Protein AF-A0A2J8G2I7-F1 (afdb_monomer_lite)

Foldseek 3Di:
DDDDDPPPPPDDPQDEAEFEDDAPVSVVVVVVCVVVVHHYDYDYNVVLPVDPVRDDLPDPDDDDQPPPPDAEEAEAEPLQQPDDPDDDDDDHDGDHPDPRSVSRVVSVVVVVVCVVVNRHHYDYHYDHFEDDPRCAPVGQCHPQPPVQVVVVHDGDGDDDPPPDDDYD

Sequence (168 aa):
MPRTADRSGRGMSTGLHVIFGTGAIGLATFDALRHRGQTIRLVKQQDVQASPMVPRPAVWHSRRRRKHGARLASMENVYMYGPRRTPANGNPRLQPHTKKGQLWARMSQELLAAHRAGRVQVAIGRVCDYFGPRGGTQSNLGDRVFPAALAGKPASVLGNPDQLHTYR

pLDDT: mean 70.52, std 18.23, range [29.41, 90.94]

Secondary structure (DSSP, 8-state):
--------------PPEEEE--SHHHHHHHHHHHHTT--EEEE-HHHHTT-TTS--TT---S----TT--EEEEEEEGGGG---SSPPPSSPPP---SHHHHHHHHHHHHHHHHHHTTS-EEEEEEESB--STT-GGGSTTHHHHHHHHHTTPPP--SS-TTS---B-

Radius of gyration: 20.49 Å; chains: 1; bounding box: 67×46×54 Å

Structure (mmCIF, N/CA/C/O backbone):
data_AF-A0A2J8G2I7-F1
#
_entry.id   AF-A0A2J8G2I7-F1
#
loop_
_atom_site.group_PDB
_atom_site.id
_atom_site.type_symbol
_atom_site.label_atom_id
_atom_site.label_alt_id
_atom_site.label_comp_id
_atom_site.label_asym_id
_atom_site.label_entity_id
_atom_site.label_seq_id
_atom_site.pdbx_PDB_ins_code
_atom_site.Cartn_x
_atom_site.Cartn_y
_atom_site.Cartn_z
_atom_site.occupancy
_atom_site.B_iso_or_equiv
_atom_site.auth_seq_id
_atom_site.auth_comp_id
_atom_site.auth_asym_id
_atom_site.auth_atom_id
_atom_site.pdbx_PDB_model_num
ATOM 1 N N . MET A 1 1 ? -49.011 -29.258 10.028 1.00 35.53 1 MET A N 1
ATOM 2 C CA . MET A 1 1 ? -47.554 -29.023 10.114 1.00 35.53 1 MET A CA 1
ATOM 3 C C . MET A 1 1 ? -46.944 -29.063 8.717 1.00 35.53 1 MET A C 1
ATOM 5 O O . MET A 1 1 ? -46.875 -30.145 8.148 1.00 35.53 1 MET A O 1
ATOM 9 N N . PRO A 1 2 ? -46.483 -27.924 8.180 1.00 36.69 2 PRO A N 1
ATOM 10 C CA . PRO A 1 2 ? -45.303 -27.913 7.322 1.00 36.69 2 PRO A CA 1
ATOM 11 C C . PRO A 1 2 ? -44.209 -27.000 7.906 1.00 36.69 2 PRO A C 1
ATOM 13 O O . PRO A 1 2 ? -44.484 -25.923 8.430 1.00 36.69 2 PRO A O 1
ATOM 16 N N . ARG A 1 3 ? -42.957 -27.469 7.837 1.00 32.59 3 ARG A N 1
ATOM 17 C CA . ARG A 1 3 ? -41.740 -26.765 8.273 1.00 32.59 3 ARG A CA 1
ATOM 18 C C . ARG A 1 3 ? -41.503 -25.519 7.411 1.00 32.59 3 ARG A C 1
ATOM 20 O O . ARG A 1 3 ? -41.325 -25.635 6.203 1.00 32.59 3 ARG A O 1
ATOM 27 N N . THR A 1 4 ? -41.423 -24.350 8.040 1.00 36.00 4 THR A N 1
ATOM 28 C CA . THR A 1 4 ? -40.904 -23.119 7.432 1.00 36.00 4 THR A CA 1
ATOM 29 C C . THR A 1 4 ? -39.382 -23.190 7.346 1.00 36.00 4 THR A C 1
ATOM 31 O O . THR A 1 4 ? -38.703 -23.338 8.362 1.00 36.00 4 THR A O 1
ATOM 34 N N . ALA A 1 5 ? -38.847 -23.087 6.131 1.00 34.50 5 ALA A N 1
ATOM 35 C CA . ALA A 1 5 ? -37.427 -22.879 5.898 1.00 34.50 5 ALA A CA 1
ATOM 36 C C . ALA A 1 5 ? -37.038 -21.464 6.355 1.00 34.50 5 ALA A C 1
ATOM 38 O O . ALA A 1 5 ? -37.500 -20.474 5.787 1.00 34.50 5 ALA A O 1
ATOM 39 N N . ASP A 1 6 ? -36.184 -21.383 7.374 1.00 29.41 6 ASP A N 1
ATOM 40 C CA . ASP A 1 6 ? -35.468 -20.168 7.752 1.00 29.41 6 ASP A CA 1
ATOM 41 C C . ASP A 1 6 ? -34.497 -19.792 6.621 1.00 29.41 6 ASP A C 1
ATOM 43 O O . ASP A 1 6 ? -33.390 -20.321 6.503 1.00 29.41 6 ASP A O 1
ATOM 47 N N . ARG A 1 7 ? -34.940 -18.891 5.739 1.00 33.28 7 ARG A N 1
ATOM 48 C CA . ARG A 1 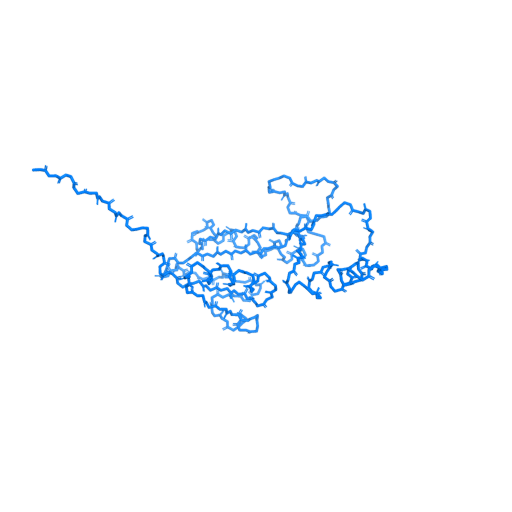7 ? -34.045 -18.113 4.880 1.00 33.28 7 ARG A CA 1
ATOM 49 C C . ARG A 1 7 ? -33.492 -16.961 5.712 1.00 33.28 7 ARG A C 1
ATOM 51 O O . ARG A 1 7 ? -33.930 -15.819 5.567 1.00 33.28 7 ARG A O 1
ATOM 58 N N . SER A 1 8 ? -32.500 -17.252 6.545 1.00 34.06 8 SER A N 1
ATOM 59 C CA . SER A 1 8 ? -31.685 -16.224 7.181 1.00 34.06 8 SER A CA 1
ATOM 60 C C . SER A 1 8 ? -30.849 -15.535 6.101 1.00 34.06 8 SER A C 1
ATOM 62 O O . SER A 1 8 ? -29.795 -15.995 5.658 1.00 34.06 8 SER A O 1
ATOM 64 N N . GLY A 1 9 ? -31.388 -14.418 5.611 1.00 29.92 9 GLY A N 1
ATOM 65 C CA . GLY A 1 9 ? -30.694 -13.502 4.725 1.00 29.92 9 GLY A CA 1
ATOM 66 C C . GLY A 1 9 ? -29.354 -13.124 5.341 1.00 29.92 9 GLY A C 1
ATOM 67 O O . GLY A 1 9 ? -29.286 -12.582 6.443 1.00 29.92 9 GLY A O 1
ATOM 68 N N . ARG A 1 10 ? -28.275 -13.426 4.617 1.00 36.19 10 ARG A N 1
ATOM 69 C CA . ARG A 1 10 ? -26.921 -12.955 4.900 1.00 36.19 10 ARG A CA 1
ATOM 70 C C . ARG A 1 10 ? -26.971 -11.426 4.983 1.00 36.19 10 ARG A C 1
ATOM 72 O O . ARG A 1 10 ? -26.992 -10.753 3.956 1.00 36.19 10 ARG A O 1
ATOM 79 N N . GLY A 1 11 ? -27.046 -10.896 6.204 1.00 31.38 11 GLY A N 1
ATOM 80 C CA . GLY A 1 11 ? -27.141 -9.466 6.468 1.00 31.38 11 GLY A CA 1
ATOM 81 C C . GLY A 1 11 ? -26.022 -8.721 5.751 1.00 31.38 11 GLY A C 1
ATOM 82 O O . GLY A 1 11 ? -24.840 -8.955 6.011 1.00 31.38 11 GLY A O 1
ATOM 83 N N . MET A 1 12 ? -26.389 -7.845 4.817 1.00 39.09 12 MET A N 1
ATOM 84 C CA . MET A 1 12 ? -25.444 -6.919 4.210 1.00 39.09 12 MET A CA 1
ATOM 85 C C . MET A 1 12 ? -24.905 -6.024 5.324 1.00 39.09 12 MET A C 1
ATOM 87 O O . MET A 1 12 ? -25.672 -5.298 5.954 1.00 39.09 12 MET A O 1
ATOM 91 N N . SER A 1 13 ? -23.601 -6.076 5.599 1.00 45.28 13 SER A N 1
ATOM 92 C CA . SER A 1 13 ? -22.992 -5.132 6.532 1.00 45.28 13 SER A CA 1
ATOM 93 C C . SER A 1 13 ? -23.114 -3.726 5.942 1.00 45.28 13 SER A C 1
ATOM 95 O O . SER A 1 13 ? -22.342 -3.352 5.063 1.00 45.28 13 SER A O 1
ATOM 97 N N . THR A 1 14 ? -24.071 -2.938 6.421 1.00 49.38 14 THR A N 1
ATOM 98 C CA . THR A 1 14 ? -24.313 -1.531 6.059 1.00 49.38 14 THR A CA 1
ATOM 99 C C . THR A 1 14 ? -23.276 -0.592 6.695 1.00 49.38 14 THR A C 1
ATOM 101 O O . THR A 1 14 ? -23.582 0.503 7.159 1.00 49.38 14 THR A O 1
ATOM 104 N N . GLY A 1 15 ? -22.018 -1.033 6.754 1.00 60.66 15 GLY A N 1
ATOM 105 C CA . GLY A 1 15 ? -20.900 -0.246 7.255 1.00 60.66 15 GLY A CA 1
ATOM 106 C C . GLY A 1 15 ? -20.308 0.617 6.147 1.00 60.66 15 GLY A C 1
ATOM 107 O O . GLY A 1 15 ? -19.987 0.115 5.074 1.00 60.66 15 GLY A O 1
ATOM 108 N N . LEU A 1 16 ? -20.129 1.913 6.409 1.00 66.75 16 LEU A N 1
ATOM 109 C CA . LEU A 1 16 ? -19.358 2.796 5.535 1.00 66.75 16 LEU A CA 1
ATOM 110 C C . LEU A 1 16 ? -17.879 2.382 5.555 1.00 66.75 16 LEU A C 1
ATOM 112 O O . LEU A 1 16 ? -17.232 2.430 6.605 1.00 66.75 16 LEU A O 1
ATOM 116 N N . HIS A 1 17 ? -17.328 2.041 4.392 1.00 71.38 17 HIS A N 1
ATOM 117 C CA . HIS A 1 17 ? -15.895 1.797 4.221 1.00 71.38 17 HIS A CA 1
ATOM 118 C C . HIS A 1 17 ? -15.200 3.103 3.849 1.00 71.38 17 HIS A C 1
ATOM 120 O O . HIS A 1 17 ? -15.622 3.790 2.922 1.00 71.38 17 HIS A O 1
ATOM 126 N N . VAL A 1 18 ? -14.128 3.461 4.552 1.00 72.50 18 VAL A N 1
ATOM 127 C CA . VAL A 1 18 ? -13.321 4.643 4.219 1.00 72.50 18 VAL A CA 1
ATOM 128 C C . VAL A 1 18 ? -11.952 4.176 3.756 1.00 72.50 18 VAL A C 1
ATOM 130 O O . VAL A 1 18 ? -11.240 3.514 4.509 1.00 72.50 18 VAL A O 1
ATOM 133 N N . ILE A 1 19 ? -11.591 4.523 2.525 1.00 74.88 19 ILE A N 1
ATOM 134 C CA . ILE A 1 19 ? -10.290 4.208 1.938 1.00 74.88 19 ILE A CA 1
ATOM 135 C C . ILE A 1 19 ? -9.469 5.489 1.889 1.00 74.88 19 ILE A C 1
ATOM 137 O O . ILE A 1 19 ? -9.873 6.485 1.288 1.00 74.88 19 ILE A O 1
ATOM 141 N N . PHE A 1 20 ? -8.297 5.441 2.507 1.00 73.31 20 PHE A N 1
ATOM 142 C CA . PHE A 1 20 ? -7.330 6.525 2.493 1.00 73.31 20 PHE A CA 1
ATOM 143 C C . PHE A 1 20 ? -6.302 6.265 1.389 1.00 73.31 20 PHE A C 1
ATOM 145 O O . PHE A 1 20 ? -5.514 5.328 1.479 1.00 73.31 20 PHE A O 1
ATOM 152 N N . GLY A 1 21 ? -6.319 7.097 0.348 1.00 69.38 21 GLY A N 1
ATOM 153 C CA . GLY A 1 21 ? -5.457 6.981 -0.826 1.00 69.38 21 GLY A CA 1
ATOM 154 C C . GLY A 1 21 ? -6.229 6.632 -2.100 1.00 69.38 21 GLY A C 1
ATOM 155 O O . GLY A 1 21 ? -7.047 5.719 -2.126 1.00 69.38 21 GLY A O 1
ATOM 156 N N . THR A 1 22 ? -5.935 7.353 -3.182 1.00 72.69 22 THR A N 1
ATOM 157 C CA . THR A 1 22 ? -6.532 7.152 -4.517 1.00 72.69 22 THR A CA 1
ATOM 158 C C . THR A 1 22 ? -5.509 6.643 -5.538 1.00 72.69 22 THR A C 1
ATOM 160 O O . THR A 1 22 ? -5.666 6.863 -6.734 1.00 72.69 22 THR A O 1
ATOM 163 N N . GLY A 1 23 ? -4.427 6.014 -5.070 1.00 72.12 23 GLY A N 1
ATOM 164 C CA . GLY A 1 23 ? -3.472 5.310 -5.931 1.00 72.12 23 GLY A CA 1
ATOM 165 C C . GLY A 1 23 ? -4.028 3.974 -6.437 1.00 72.12 23 GLY A C 1
ATOM 166 O O . GLY A 1 23 ? -5.148 3.595 -6.089 1.00 72.12 23 GLY A O 1
ATOM 167 N N . ALA A 1 24 ? -3.227 3.239 -7.216 1.00 77.44 24 ALA A N 1
ATOM 168 C CA . ALA A 1 24 ? -3.623 1.986 -7.872 1.00 77.44 24 ALA A CA 1
ATOM 169 C C . ALA A 1 24 ? -4.367 1.018 -6.938 1.00 77.44 24 ALA A C 1
ATOM 171 O O . ALA A 1 24 ? -5.470 0.573 -7.246 1.00 77.44 24 ALA A O 1
ATOM 172 N N . ILE A 1 25 ? -3.805 0.766 -5.752 1.00 77.88 25 ILE A N 1
ATOM 173 C CA . ILE A 1 25 ? -4.387 -0.168 -4.785 1.00 77.88 25 ILE A CA 1
ATOM 174 C C . ILE A 1 25 ? -5.665 0.389 -4.140 1.00 77.88 25 ILE A C 1
ATOM 176 O O . ILE A 1 25 ? -6.630 -0.348 -3.937 1.00 77.88 25 ILE A O 1
ATOM 180 N N . GLY A 1 26 ? -5.704 1.691 -3.843 1.00 79.12 26 GLY A N 1
ATOM 181 C CA . GLY A 1 26 ? -6.885 2.342 -3.269 1.00 79.12 26 GLY A CA 1
ATOM 182 C C . GLY A 1 26 ? -8.083 2.291 -4.218 1.00 79.12 26 GLY A C 1
ATOM 183 O O . GLY A 1 26 ? -9.188 1.947 -3.800 1.00 79.12 26 GLY A O 1
ATOM 184 N N . LEU A 1 27 ? -7.848 2.541 -5.509 1.00 81.88 27 LEU A N 1
ATOM 185 C CA . LEU A 1 27 ? -8.870 2.430 -6.551 1.00 81.88 27 LEU A CA 1
ATOM 186 C C . LEU A 1 27 ? -9.254 0.977 -6.844 1.00 81.88 27 LEU A C 1
ATOM 188 O O . LEU A 1 27 ? -10.438 0.691 -6.965 1.00 81.88 27 LEU A O 1
ATOM 192 N N . ALA A 1 28 ? -8.301 0.043 -6.873 1.00 82.12 28 ALA A N 1
ATOM 193 C CA . ALA A 1 28 ? -8.617 -1.380 -7.020 1.00 82.12 28 ALA A CA 1
ATOM 194 C C . ALA A 1 28 ? -9.479 -1.898 -5.852 1.00 82.12 28 ALA A C 1
ATOM 196 O O . ALA A 1 28 ? -10.432 -2.651 -6.052 1.00 82.12 28 ALA A O 1
ATOM 197 N N . THR A 1 29 ? -9.193 -1.444 -4.628 1.00 81.12 29 THR A N 1
ATOM 198 C CA . THR A 1 29 ? -9.996 -1.766 -3.439 1.00 81.12 29 THR A CA 1
ATOM 199 C C . THR A 1 29 ? -11.389 -1.141 -3.527 1.00 81.12 29 THR A C 1
ATOM 201 O O . THR A 1 29 ? -12.376 -1.793 -3.186 1.00 81.12 29 THR A O 1
ATOM 204 N N . PHE A 1 30 ? -11.489 0.101 -4.011 1.00 81.44 30 PHE A N 1
ATOM 205 C CA . PHE A 1 30 ? -12.768 0.761 -4.268 1.00 81.44 30 PHE A CA 1
ATOM 206 C C . PHE A 1 30 ? -13.612 -0.017 -5.282 1.00 81.44 30 PHE A C 1
ATOM 208 O O . PHE A 1 30 ? -14.758 -0.341 -4.975 1.00 81.44 30 PHE A O 1
ATOM 215 N N . ASP A 1 31 ? -13.039 -0.370 -6.436 1.00 83.69 31 ASP A N 1
ATOM 216 C CA . ASP A 1 31 ? -13.723 -1.125 -7.491 1.00 83.69 31 ASP A CA 1
ATOM 217 C C . ASP A 1 31 ? -14.235 -2.468 -6.937 1.00 83.69 31 ASP A C 1
ATOM 219 O O . ASP A 1 31 ? -15.418 -2.795 -7.067 1.00 83.69 31 ASP A O 1
ATOM 223 N N . ALA A 1 32 ? -13.386 -3.204 -6.212 1.00 83.81 32 ALA A N 1
ATOM 224 C CA . ALA A 1 32 ? -13.750 -4.488 -5.613 1.00 83.81 32 ALA A CA 1
ATOM 225 C C . ALA A 1 32 ? -14.878 -4.382 -4.569 1.00 83.81 32 ALA A C 1
ATOM 227 O O . ALA A 1 32 ? -15.757 -5.246 -4.513 1.00 83.81 32 ALA A O 1
ATOM 228 N N . LEU A 1 33 ? -14.873 -3.345 -3.723 1.00 81.75 33 LEU A N 1
ATOM 229 C CA . LEU A 1 33 ? -15.927 -3.136 -2.725 1.00 81.75 33 LEU A CA 1
ATOM 230 C C . LEU A 1 33 ? -17.230 -2.650 -3.365 1.00 81.75 33 LEU A C 1
ATOM 232 O O . LEU A 1 33 ? -18.308 -3.095 -2.965 1.00 81.75 33 LEU A O 1
ATOM 236 N N . ARG A 1 34 ? -17.142 -1.798 -4.391 1.00 83.06 34 ARG A N 1
ATOM 237 C CA . ARG A 1 34 ? -18.303 -1.326 -5.150 1.00 83.06 34 ARG A CA 1
ATOM 238 C C . ARG A 1 34 ? -19.002 -2.485 -5.860 1.00 83.06 34 ARG A C 1
ATOM 240 O O . ARG A 1 34 ? -20.223 -2.581 -5.784 1.00 83.06 34 ARG A O 1
ATOM 247 N N . HIS A 1 35 ? -18.250 -3.408 -6.465 1.00 84.25 35 HIS A N 1
ATOM 248 C CA . HIS A 1 35 ? -18.809 -4.627 -7.067 1.00 84.25 35 HIS A CA 1
ATOM 249 C C . HIS A 1 35 ? -19.567 -5.513 -6.067 1.00 84.25 35 HIS A C 1
ATOM 251 O O . HIS A 1 35 ? -20.440 -6.278 -6.463 1.00 84.25 35 HIS A O 1
ATOM 257 N N . ARG A 1 36 ? -19.277 -5.394 -4.766 1.00 84.62 36 ARG A N 1
ATOM 258 C CA . ARG A 1 36 ? -19.973 -6.106 -3.681 1.00 84.62 36 ARG A CA 1
ATOM 259 C C . ARG A 1 36 ? -21.138 -5.311 -3.076 1.00 84.62 36 ARG A C 1
ATOM 261 O O . ARG A 1 36 ? -21.617 -5.676 -2.003 1.00 84.62 36 ARG A O 1
ATOM 268 N N . GLY A 1 37 ? -21.553 -4.211 -3.709 1.00 82.25 37 GLY A N 1
ATOM 269 C CA . GLY A 1 37 ? -22.651 -3.358 -3.243 1.00 82.25 37 GLY A CA 1
ATOM 270 C C . GLY A 1 37 ? -22.359 -2.613 -1.937 1.00 82.25 37 GLY A C 1
ATOM 271 O O . GLY A 1 37 ? -23.289 -2.223 -1.237 1.00 82.25 37 GLY A O 1
ATOM 272 N N . GLN A 1 38 ? -21.086 -2.449 -1.565 1.00 80.94 38 GLN A N 1
ATOM 273 C CA . GLN A 1 38 ? -20.709 -1.739 -0.341 1.00 80.94 38 GLN A CA 1
ATOM 274 C C . GLN A 1 38 ? -20.712 -0.221 -0.563 1.00 80.94 38 GLN A C 1
ATOM 276 O O . GLN A 1 38 ? -20.414 0.257 -1.657 1.00 80.94 38 GLN A O 1
ATOM 281 N N . THR A 1 39 ? -20.981 0.549 0.493 1.00 75.88 39 THR A N 1
ATOM 282 C CA . THR A 1 39 ? -20.846 2.013 0.472 1.00 75.88 39 THR A CA 1
ATOM 283 C C . THR A 1 39 ? -19.418 2.400 0.839 1.00 75.88 39 THR A C 1
ATOM 285 O O . THR A 1 39 ? -18.946 2.071 1.931 1.00 75.88 39 THR A O 1
ATOM 288 N N . ILE A 1 40 ? -18.726 3.111 -0.057 1.00 76.50 40 ILE A N 1
ATOM 289 C CA . ILE A 1 40 ? -17.313 3.473 0.111 1.00 76.50 40 ILE A CA 1
ATOM 290 C C . ILE A 1 40 ? -17.106 4.979 -0.042 1.00 76.50 40 ILE A C 1
ATOM 292 O O . ILE A 1 40 ? -17.620 5.596 -0.973 1.00 76.50 40 ILE A O 1
ATOM 296 N N . ARG A 1 41 ? -16.282 5.557 0.834 1.00 76.50 41 ARG A N 1
ATOM 297 C CA . ARG A 1 41 ? -15.739 6.911 0.705 1.00 76.50 41 ARG A CA 1
ATOM 298 C C . ARG A 1 41 ? -14.234 6.845 0.467 1.00 76.50 41 ARG A C 1
ATOM 300 O O . ARG A 1 41 ? -13.494 6.341 1.308 1.00 76.50 41 ARG A O 1
ATOM 307 N N . LEU A 1 42 ? -13.785 7.393 -0.658 1.00 73.12 42 LEU A N 1
ATOM 308 C CA . LEU A 1 42 ? -12.367 7.642 -0.914 1.00 73.12 42 LEU A CA 1
ATOM 309 C C . LEU A 1 42 ? -11.949 8.962 -0.257 1.00 73.12 42 LEU A C 1
ATOM 311 O O . LEU A 1 42 ? -12.693 9.942 -0.282 1.00 73.12 42 LEU A O 1
ATOM 315 N N . VAL A 1 43 ? -10.746 8.993 0.304 1.00 71.69 43 VAL A N 1
ATOM 316 C CA . VAL A 1 43 ? -10.124 10.193 0.871 1.00 71.69 43 VAL A CA 1
ATOM 317 C C . VAL A 1 43 ? -8.747 10.350 0.237 1.00 71.69 43 VAL A C 1
ATOM 319 O O . VAL A 1 43 ? -7.938 9.419 0.280 1.00 71.69 43 VAL A O 1
ATOM 322 N N . LYS A 1 44 ? -8.462 11.504 -0.376 1.00 64.31 44 LYS A N 1
ATOM 323 C CA . LYS A 1 44 ? -7.152 11.755 -0.994 1.00 64.31 44 LYS A CA 1
ATOM 324 C C . LYS A 1 44 ? -6.114 12.065 0.075 1.00 64.31 44 LYS A C 1
ATOM 326 O O . LYS A 1 44 ? -6.440 12.603 1.124 1.00 64.31 44 LYS A O 1
ATOM 331 N N . GLN A 1 45 ? -4.845 11.785 -0.216 1.00 53.78 45 GLN A N 1
ATOM 332 C CA . GLN A 1 45 ? -3.716 12.004 0.702 1.00 53.78 45 GLN A CA 1
ATOM 333 C C . GLN A 1 45 ? -3.642 13.440 1.261 1.00 53.78 45 GLN A C 1
ATOM 335 O O . GLN A 1 45 ? -3.324 13.621 2.434 1.00 53.78 45 GLN A O 1
ATOM 340 N N . GLN A 1 46 ? -3.989 14.441 0.448 1.00 48.47 46 GLN A N 1
ATOM 341 C CA . GLN A 1 46 ? -4.095 15.846 0.864 1.00 48.47 46 GLN A CA 1
ATOM 342 C C . GLN A 1 46 ? -5.188 16.074 1.926 1.00 48.47 46 GLN A C 1
ATOM 344 O O . GLN A 1 46 ? -4.982 16.819 2.878 1.00 48.47 46 GLN A O 1
ATOM 349 N N . ASP A 1 47 ? -6.295 15.338 1.831 1.00 42.25 47 ASP A N 1
ATOM 350 C CA . ASP A 1 47 ? -7.407 15.380 2.783 1.00 42.25 47 ASP A CA 1
ATOM 351 C C . ASP A 1 47 ? -7.129 14.497 4.017 1.00 42.25 47 ASP A C 1
ATOM 353 O O . ASP A 1 47 ? -7.721 14.694 5.078 1.00 42.25 47 ASP A O 1
ATOM 357 N N . VAL A 1 48 ? -6.205 13.528 3.908 1.00 46.97 48 VAL A N 1
ATOM 358 C CA . VAL A 1 48 ? -5.759 12.672 5.026 1.00 46.97 48 VAL A CA 1
ATOM 359 C C . VAL A 1 48 ? -4.968 13.471 6.051 1.00 46.97 48 VAL A C 1
ATOM 361 O O . VAL A 1 48 ? -5.192 13.290 7.244 1.00 46.97 48 VAL A O 1
ATOM 364 N N . GLN A 1 49 ? -4.097 14.388 5.616 1.00 40.62 49 GLN A N 1
ATOM 365 C CA . GLN A 1 49 ? -3.369 15.261 6.545 1.00 40.62 49 GLN A CA 1
ATOM 366 C C . GLN A 1 49 ? -4.287 16.230 7.307 1.00 40.62 49 GLN A C 1
ATOM 368 O O . GLN A 1 49 ? -3.923 16.680 8.392 1.00 40.62 49 GLN A O 1
ATOM 373 N N . ALA A 1 50 ? -5.471 16.521 6.762 1.00 32.97 50 ALA A N 1
ATOM 374 C CA . ALA A 1 50 ? -6.488 17.363 7.384 1.00 32.97 50 ALA A CA 1
ATOM 375 C C . ALA A 1 50 ? -7.509 16.570 8.229 1.00 32.97 50 ALA A C 1
ATOM 377 O O . ALA A 1 50 ? -8.345 17.167 8.907 1.00 32.97 50 ALA A O 1
ATOM 378 N N . SER A 1 51 ? -7.479 15.229 8.201 1.00 34.34 51 SER A N 1
ATOM 379 C CA . SER A 1 51 ? -8.500 14.405 8.851 1.00 34.34 51 SER A CA 1
ATOM 380 C C . SER A 1 51 ? -8.178 14.152 10.332 1.00 34.34 51 SER A C 1
ATOM 382 O O . SER A 1 51 ? -7.137 13.568 10.637 1.00 34.34 51 SER A O 1
ATOM 384 N N . PRO A 1 52 ? -9.093 14.453 11.278 1.00 36.56 52 PRO A N 1
ATOM 385 C CA . PRO A 1 52 ? -8.869 14.235 12.713 1.00 36.56 52 PRO A CA 1
ATOM 386 C C . PRO A 1 52 ? -8.743 12.751 13.112 1.00 36.56 52 PRO A C 1
ATOM 388 O O . PRO A 1 52 ? -8.477 12.447 14.273 1.00 36.56 52 PRO A O 1
ATOM 391 N N . MET A 1 53 ? -8.950 11.817 12.173 1.00 38.22 53 MET A N 1
ATOM 392 C CA . MET A 1 53 ? -8.866 10.369 12.394 1.00 38.22 53 MET A CA 1
ATOM 393 C C . MET A 1 53 ? -7.499 9.763 12.020 1.00 38.22 53 MET A C 1
ATOM 395 O O . MET A 1 53 ? -7.241 8.615 12.379 1.00 38.22 53 MET A O 1
ATOM 399 N N . VAL A 1 54 ? -6.619 10.509 11.339 1.00 41.81 54 VAL A N 1
ATOM 400 C CA . VAL A 1 54 ? -5.263 10.063 10.979 1.00 41.81 54 VAL A CA 1
ATOM 401 C C . VAL A 1 54 ? -4.262 11.106 11.492 1.00 41.81 54 VAL A C 1
ATOM 403 O O . VAL A 1 54 ? -4.074 12.139 10.855 1.00 41.81 54 VAL A O 1
ATOM 406 N N . PRO A 1 55 ? -3.637 10.900 12.664 1.00 35.50 55 PRO A N 1
ATOM 407 C CA . PRO A 1 55 ? -2.661 11.835 13.180 1.00 35.50 55 PRO A CA 1
ATOM 408 C C . PRO A 1 55 ? -1.428 11.888 12.274 1.00 35.50 55 PRO A C 1
ATOM 410 O O . PRO A 1 55 ? -1.022 10.898 11.661 1.00 35.50 55 PRO A O 1
ATOM 413 N N . ARG A 1 56 ? -0.810 13.075 12.243 1.00 37.72 56 ARG A N 1
ATOM 414 C CA . ARG A 1 56 ? 0.525 13.351 11.686 1.00 37.72 56 ARG A CA 1
ATOM 415 C C . ARG A 1 56 ? 1.538 12.291 12.167 1.00 37.72 56 ARG A C 1
ATOM 417 O O . ARG A 1 56 ? 1.311 11.724 13.237 1.00 37.72 56 ARG A O 1
ATOM 424 N N . PRO A 1 57 ? 2.652 12.041 11.441 1.00 35.62 57 PRO A N 1
ATOM 425 C CA . PRO A 1 57 ? 3.488 10.826 11.534 1.00 35.62 57 PRO A CA 1
ATOM 426 C C . PRO A 1 57 ? 4.258 10.592 12.853 1.00 35.62 57 PRO A C 1
ATOM 428 O O . PRO A 1 57 ? 5.350 10.033 12.846 1.00 35.62 57 PRO A O 1
ATOM 431 N N . ALA A 1 58 ? 3.733 11.003 14.004 1.00 37.62 58 ALA A N 1
ATOM 432 C CA . ALA A 1 58 ? 4.395 10.793 15.274 1.00 37.62 58 ALA A CA 1
ATOM 433 C C . ALA A 1 58 ? 3.497 10.577 16.496 1.00 37.62 58 ALA A C 1
ATOM 435 O O . ALA A 1 58 ? 4.066 10.295 17.546 1.00 37.62 58 ALA A O 1
ATOM 436 N N . VAL A 1 59 ? 2.167 10.735 16.449 1.00 38.03 59 VAL A N 1
ATOM 437 C CA . VAL A 1 59 ? 1.406 10.770 17.711 1.00 38.03 59 VAL A CA 1
ATOM 438 C C . VAL A 1 59 ? -0.024 10.227 17.587 1.00 38.03 59 VAL A C 1
ATOM 440 O O . VAL A 1 59 ? -0.973 10.975 17.373 1.00 38.03 59 VAL A O 1
ATOM 443 N N . TRP A 1 60 ? -0.221 8.931 17.853 1.00 41.41 60 TRP A N 1
ATOM 444 C CA . TRP A 1 60 ? -1.530 8.385 18.256 1.00 41.41 60 TRP A CA 1
ATOM 445 C C . TRP A 1 60 ? -1.740 8.572 19.772 1.00 41.41 60 TRP A C 1
ATOM 447 O O . TRP A 1 60 ? -1.968 7.596 20.496 1.00 41.41 60 TRP A O 1
ATOM 457 N N . HIS A 1 61 ? -1.597 9.797 20.296 1.00 32.41 61 HIS A N 1
ATOM 458 C CA . HIS A 1 61 ? -1.911 10.092 21.698 1.00 32.41 61 HIS A CA 1
ATOM 459 C C . HIS A 1 61 ? -3.361 10.547 21.871 1.00 32.41 61 HIS A C 1
ATOM 461 O O . HIS A 1 61 ? -3.902 11.325 21.090 1.00 32.41 61 HIS A O 1
ATOM 467 N N . SER A 1 62 ? -3.916 10.081 22.992 1.00 34.34 62 SER A N 1
ATOM 468 C CA . SER A 1 62 ? -5.150 10.489 23.672 1.00 34.34 62 SER A CA 1
ATOM 469 C C . SER A 1 62 ? -6.383 9.588 23.472 1.00 34.34 62 SER A C 1
ATOM 471 O O . SER A 1 62 ? -7.059 9.567 22.450 1.00 34.34 62 SER A O 1
ATOM 473 N N . ARG A 1 63 ? -6.629 8.788 24.520 1.00 39.84 63 ARG A N 1
ATOM 474 C CA . ARG A 1 63 ? -7.908 8.475 25.195 1.00 39.84 63 ARG A CA 1
ATOM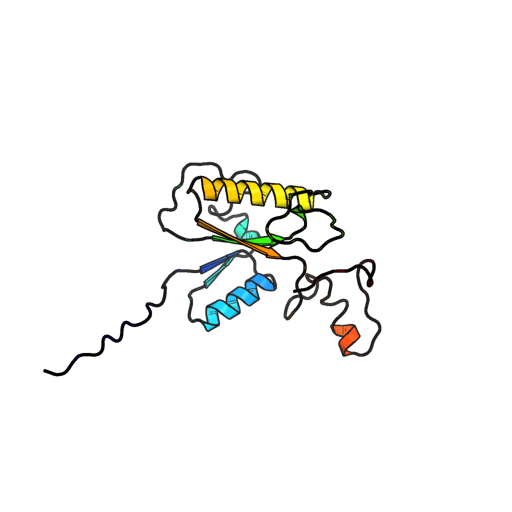 475 C C . ARG A 1 63 ? -9.236 8.567 24.414 1.00 39.84 63 ARG A C 1
ATOM 477 O O . ARG A 1 63 ? -10.244 8.960 24.991 1.00 39.84 63 ARG A O 1
ATOM 484 N N . ARG A 1 64 ? -9.317 8.147 23.152 1.00 42.41 64 ARG A N 1
ATOM 485 C CA . ARG A 1 64 ? -10.612 7.908 22.494 1.00 42.41 64 ARG A CA 1
ATOM 486 C C . ARG A 1 64 ? -10.766 6.435 22.142 1.00 42.41 64 ARG A C 1
ATOM 488 O O . ARG A 1 64 ? -10.238 5.959 21.144 1.00 42.41 64 ARG A O 1
ATOM 495 N N . ARG A 1 65 ? -11.541 5.715 22.961 1.00 46.09 65 ARG A N 1
ATOM 496 C CA . ARG A 1 65 ? -12.241 4.503 22.511 1.00 46.09 65 ARG A CA 1
ATOM 497 C C . ARG A 1 65 ? -13.109 4.911 21.317 1.00 46.09 65 ARG A C 1
ATOM 499 O O . ARG A 1 65 ? -13.812 5.920 21.401 1.00 46.09 65 ARG A O 1
ATOM 506 N N . ARG A 1 66 ? -13.064 4.174 20.201 1.00 52.88 66 ARG A N 1
ATOM 507 C CA . ARG A 1 66 ? -13.970 4.447 19.073 1.00 52.88 66 ARG A CA 1
ATOM 508 C C . ARG A 1 66 ? -15.413 4.386 19.573 1.00 52.88 66 ARG A C 1
ATOM 510 O O . ARG A 1 66 ? -15.856 3.330 20.006 1.00 52.88 66 ARG A O 1
ATOM 517 N N . LYS A 1 67 ? -16.156 5.485 19.421 1.00 45.56 67 LYS A N 1
ATOM 518 C CA . LYS A 1 67 ? -17.609 5.529 19.662 1.00 45.56 67 LYS A CA 1
ATOM 519 C C . LYS A 1 67 ? -18.421 4.669 18.674 1.00 45.56 67 LYS A C 1
ATOM 521 O O . LYS A 1 67 ? -19.587 4.419 18.928 1.00 45.56 67 LYS A O 1
ATOM 526 N N . HIS A 1 68 ? -17.819 4.205 17.571 1.00 58.56 68 HIS A N 1
ATOM 527 C CA . HIS A 1 68 ? -18.552 3.611 16.438 1.00 58.56 68 HIS A CA 1
ATOM 528 C C . HIS A 1 68 ? -18.045 2.234 15.974 1.00 58.56 68 HIS A C 1
ATOM 530 O O . HIS A 1 68 ? -18.317 1.842 14.847 1.00 58.56 68 HIS A O 1
ATOM 536 N N . GLY A 1 69 ? -17.250 1.514 16.776 1.00 63.91 69 GLY A N 1
ATOM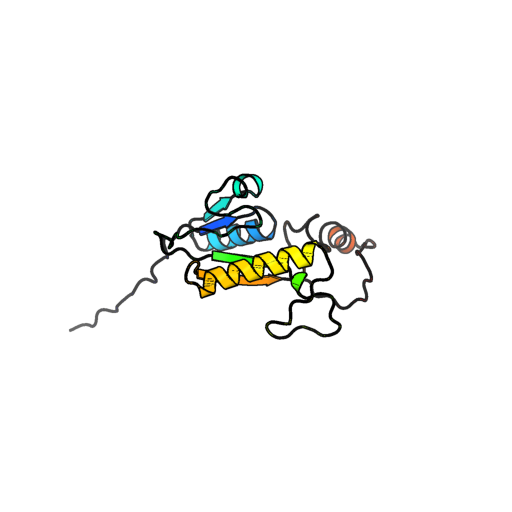 537 C CA . GLY A 1 69 ? -16.891 0.107 16.501 1.00 63.91 69 GLY A CA 1
ATOM 538 C C . GLY A 1 69 ? -16.109 -0.193 15.209 1.00 63.91 69 GLY A C 1
ATOM 539 O O . GLY A 1 69 ? -15.869 -1.358 14.905 1.00 63.91 69 GLY A O 1
ATOM 540 N N . ALA A 1 70 ? -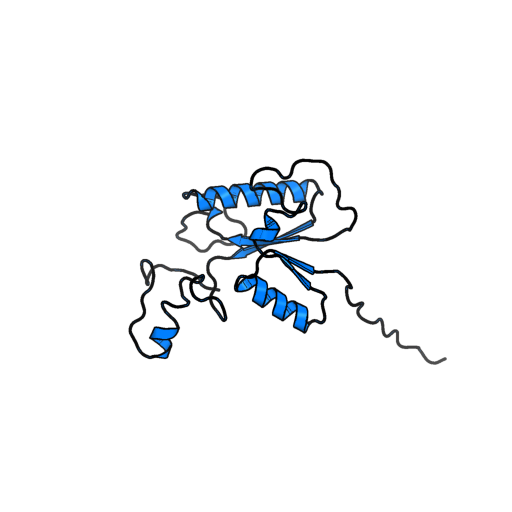15.703 0.811 14.432 1.00 69.62 70 ALA A N 1
ATOM 541 C CA . ALA A 1 70 ? -15.137 0.535 13.119 1.00 69.62 70 ALA A CA 1
ATOM 542 C C . ALA A 1 70 ? -13.702 -0.025 13.170 1.00 69.62 70 ALA A C 1
ATOM 544 O O . ALA A 1 70 ? -12.899 0.264 14.067 1.00 69.62 70 ALA A O 1
ATOM 545 N N . ARG A 1 71 ? -13.389 -0.831 12.159 1.00 77.44 71 ARG A N 1
ATOM 546 C CA . ARG A 1 71 ? -12.133 -1.568 12.003 1.00 77.44 71 ARG A CA 1
ATOM 547 C C . ARG A 1 71 ? -11.236 -0.861 10.989 1.00 77.44 71 ARG A C 1
ATOM 549 O O . ARG A 1 71 ? -11.735 -0.158 10.114 1.00 77.44 71 ARG A O 1
ATOM 556 N N . LEU A 1 72 ? -9.927 -1.011 11.134 1.00 79.56 72 LEU A N 1
ATOM 557 C CA . LEU A 1 72 ? -8.923 -0.454 10.233 1.00 79.56 72 LEU A CA 1
ATOM 558 C C . LEU A 1 72 ? -8.257 -1.587 9.447 1.00 79.56 72 LEU A C 1
ATOM 560 O O . LEU A 1 72 ? -7.832 -2.578 10.030 1.00 79.56 72 LEU A O 1
ATOM 564 N N . ALA A 1 73 ? -8.132 -1.433 8.135 1.00 82.00 73 ALA A N 1
ATOM 565 C CA . ALA A 1 73 ? -7.210 -2.225 7.332 1.00 82.00 73 ALA A CA 1
ATOM 566 C C . ALA A 1 73 ? -6.033 -1.319 6.958 1.00 82.00 73 ALA A C 1
ATOM 568 O O . ALA A 1 73 ? -6.241 -0.262 6.365 1.00 82.00 73 ALA A O 1
ATOM 569 N N . SER A 1 74 ? -4.821 -1.698 7.355 1.00 81.31 74 SER A N 1
ATOM 570 C CA . SER A 1 74 ? -3.589 -0.985 7.018 1.00 81.31 74 SER A CA 1
ATOM 571 C C . SER A 1 74 ? -2.825 -1.773 5.969 1.00 81.31 74 SER A C 1
ATOM 573 O O . SER A 1 74 ? -2.642 -2.983 6.114 1.00 81.31 74 SER A O 1
ATOM 575 N N . MET A 1 75 ? -2.370 -1.085 4.930 1.00 82.12 75 MET A N 1
ATOM 576 C CA . MET A 1 75 ? -1.502 -1.660 3.917 1.00 82.12 75 MET A CA 1
ATOM 577 C C . MET A 1 75 ? -0.121 -1.032 4.045 1.00 82.12 75 MET A C 1
ATOM 579 O O . MET A 1 75 ? 0.036 0.181 3.926 1.00 82.12 75 MET A O 1
ATOM 583 N N . GLU A 1 76 ? 0.871 -1.863 4.333 1.00 84.50 76 GLU A N 1
ATOM 584 C CA . GLU A 1 76 ? 2.237 -1.450 4.636 1.00 84.50 76 GLU A CA 1
ATOM 585 C C . GLU A 1 76 ? 3.219 -2.059 3.636 1.00 84.50 76 GLU A C 1
ATOM 587 O O . GLU A 1 76 ? 2.961 -3.100 3.029 1.00 84.50 76 GLU A O 1
ATOM 592 N N . ASN A 1 77 ? 4.375 -1.418 3.488 1.00 82.31 77 ASN A N 1
ATOM 593 C CA . ASN A 1 77 ? 5.469 -1.944 2.681 1.00 82.31 77 ASN A CA 1
ATOM 594 C C . ASN A 1 77 ? 6.465 -2.733 3.552 1.00 82.31 77 ASN A C 1
ATOM 596 O O . ASN A 1 77 ? 6.721 -2.355 4.690 1.00 82.31 77 ASN A O 1
ATOM 600 N N . VAL A 1 78 ? 7.079 -3.783 3.003 1.00 84.69 78 VAL A N 1
ATOM 601 C CA . VAL A 1 78 ? 8.087 -4.645 3.657 1.00 84.69 78 VAL A CA 1
ATOM 602 C C . VAL A 1 78 ? 9.455 -4.002 3.958 1.00 84.69 78 VAL A C 1
ATOM 604 O O . VAL A 1 78 ? 10.280 -4.637 4.616 1.00 84.69 78 VAL A O 1
ATOM 607 N N . TYR A 1 79 ? 9.734 -2.759 3.545 1.00 84.50 79 TYR A N 1
ATOM 608 C CA . TYR A 1 79 ? 11.047 -2.103 3.742 1.00 84.50 79 TYR A CA 1
ATOM 609 C C . TYR A 1 79 ? 11.535 -2.047 5.197 1.00 84.50 79 TYR A C 1
ATOM 611 O O . TYR A 1 79 ? 12.733 -1.911 5.451 1.00 84.50 79 TYR A O 1
ATOM 619 N N . MET A 1 80 ? 10.625 -2.187 6.159 1.00 85.62 80 MET A N 1
ATOM 620 C CA . MET A 1 80 ? 10.933 -2.283 7.585 1.00 85.62 80 MET A CA 1
ATOM 621 C C . MET A 1 80 ? 11.800 -3.501 7.967 1.00 85.62 80 MET A C 1
ATOM 623 O O . MET A 1 80 ? 12.379 -3.527 9.052 1.00 85.62 80 MET A O 1
ATOM 627 N N . TYR A 1 81 ? 11.900 -4.515 7.105 1.00 87.00 81 TYR A N 1
ATOM 628 C CA . TYR A 1 81 ? 12.623 -5.757 7.393 1.00 87.00 81 TYR A CA 1
ATOM 629 C C . TYR A 1 81 ? 14.085 -5.771 6.954 1.00 87.00 81 TYR A C 1
ATOM 631 O O . TYR A 1 81 ? 14.804 -6.689 7.351 1.00 87.00 81 TYR A O 1
ATOM 639 N N . GLY A 1 82 ? 14.508 -4.780 6.167 1.00 84.12 82 GLY A N 1
ATOM 640 C CA . GLY A 1 82 ? 15.852 -4.729 5.599 1.00 84.12 82 GLY A CA 1
ATOM 641 C C . GLY A 1 82 ? 16.129 -5.795 4.535 1.00 84.12 82 GLY A C 1
ATOM 642 O O . GLY A 1 82 ? 15.235 -6.567 4.180 1.00 84.12 82 GLY A O 1
ATOM 643 N N . PRO A 1 83 ? 17.361 -5.832 3.998 1.00 82.12 83 PRO A N 1
ATOM 644 C CA . PRO A 1 83 ? 17.756 -6.775 2.967 1.00 82.12 83 PRO A CA 1
ATOM 645 C C . PRO A 1 83 ? 17.803 -8.181 3.562 1.00 82.12 83 PRO A C 1
ATOM 647 O O . PRO A 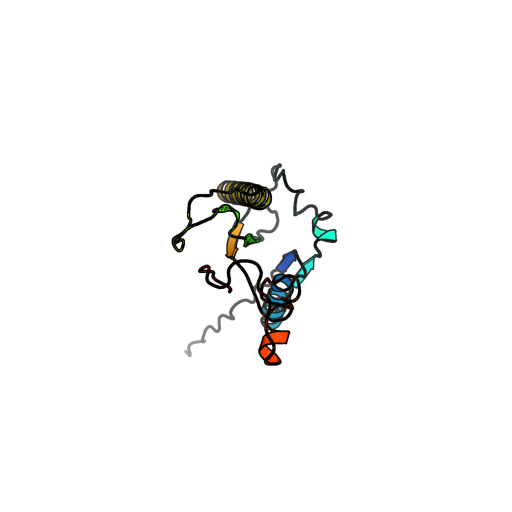1 83 ? 18.260 -8.380 4.691 1.00 82.12 83 PRO A O 1
ATOM 650 N N . ARG A 1 84 ? 17.335 -9.170 2.803 1.00 75.62 84 ARG A N 1
ATOM 651 C CA . ARG A 1 84 ? 17.351 -10.581 3.199 1.00 75.62 84 ARG A CA 1
ATOM 652 C C . ARG A 1 84 ? 17.767 -11.431 2.010 1.00 75.62 84 ARG A C 1
ATOM 654 O O . ARG A 1 84 ? 17.383 -11.143 0.885 1.00 75.62 84 ARG A O 1
ATOM 661 N N . ARG A 1 85 ? 18.546 -12.481 2.281 1.00 69.94 85 ARG A N 1
ATOM 662 C CA . ARG A 1 85 ? 18.948 -13.475 1.270 1.00 69.94 85 ARG A CA 1
ATOM 663 C C . ARG A 1 85 ? 17.936 -14.609 1.129 1.00 69.94 85 ARG A C 1
ATOM 665 O O . ARG A 1 85 ? 17.955 -15.315 0.132 1.00 69.94 85 ARG A O 1
ATOM 672 N N . THR A 1 86 ? 17.068 -14.785 2.121 1.00 71.88 86 THR A N 1
ATOM 673 C CA . THR A 1 86 ? 16.064 -15.847 2.156 1.00 71.88 86 THR A CA 1
ATOM 674 C C . THR A 1 86 ? 14.655 -15.261 2.181 1.00 71.88 86 THR A C 1
ATOM 676 O O . THR A 1 86 ? 14.443 -14.206 2.796 1.00 71.88 86 THR A O 1
ATOM 679 N N . PRO A 1 87 ? 13.677 -15.935 1.547 1.00 69.88 87 PRO A N 1
ATOM 680 C CA . PRO A 1 87 ? 12.275 -15.581 1.689 1.00 69.88 87 PRO A CA 1
ATOM 681 C C . PRO A 1 87 ? 11.884 -15.537 3.165 1.00 69.88 87 PRO A C 1
ATOM 683 O O . PRO A 1 87 ? 12.212 -16.436 3.940 1.00 69.88 87 PRO A O 1
ATOM 686 N N . ALA A 1 88 ? 11.182 -14.482 3.564 1.00 69.31 88 ALA A N 1
ATOM 687 C CA . ALA A 1 88 ? 10.654 -14.402 4.913 1.00 69.31 88 ALA A CA 1
ATOM 688 C C . ALA A 1 88 ? 9.396 -15.269 5.041 1.00 69.31 88 ALA A C 1
ATOM 690 O O . ALA A 1 88 ? 8.418 -15.058 4.326 1.00 69.31 88 ALA A O 1
ATOM 691 N N . ASN A 1 89 ? 9.403 -16.200 5.991 1.00 68.69 89 ASN A N 1
ATOM 692 C CA . ASN A 1 89 ? 8.203 -16.859 6.490 1.00 68.69 89 ASN A CA 1
ATOM 693 C C . ASN A 1 89 ? 7.686 -16.125 7.744 1.00 68.69 89 ASN A C 1
ATOM 695 O O . ASN A 1 89 ? 8.455 -15.649 8.580 1.00 68.69 89 ASN A O 1
ATOM 699 N N . GLY A 1 90 ? 6.365 -15.998 7.878 1.00 70.25 90 GLY A N 1
ATOM 700 C CA . GLY A 1 90 ? 5.747 -15.377 9.055 1.00 70.25 90 GLY A CA 1
ATOM 701 C C . GLY A 1 90 ? 6.093 -13.891 9.241 1.00 70.25 90 GLY A C 1
ATOM 702 O O . GLY A 1 90 ? 6.009 -13.100 8.303 1.00 70.25 90 GLY A O 1
ATOM 703 N N . ASN A 1 91 ? 6.428 -13.491 10.474 1.00 73.00 91 ASN A N 1
ATOM 704 C CA . ASN A 1 91 ? 6.704 -12.099 10.846 1.00 73.00 91 ASN A CA 1
ATOM 705 C C . ASN A 1 91 ? 8.194 -11.912 11.200 1.00 73.00 91 ASN A C 1
ATOM 707 O O . ASN A 1 91 ? 8.567 -12.039 12.369 1.00 73.00 91 ASN A O 1
ATOM 711 N N . PRO A 1 92 ? 9.062 -11.648 10.209 1.00 78.31 92 PRO A N 1
ATOM 712 C CA . PRO A 1 92 ? 10.501 -11.542 10.427 1.00 78.31 92 PRO A CA 1
ATOM 713 C C . PRO A 1 92 ? 10.874 -10.337 11.304 1.00 78.31 92 PRO A C 1
ATOM 715 O O . PRO A 1 92 ? 10.130 -9.363 11.424 1.00 78.31 92 PRO A O 1
ATOM 718 N N . ARG A 1 93 ? 12.074 -10.375 11.900 1.00 85.44 93 ARG A N 1
ATOM 719 C CA . ARG A 1 93 ? 12.603 -9.251 12.693 1.00 85.44 93 ARG A CA 1
ATOM 720 C C . ARG A 1 93 ? 12.695 -7.978 11.844 1.00 85.44 93 ARG A C 1
ATOM 722 O O . ARG A 1 93 ? 13.156 -8.024 10.699 1.00 85.44 93 ARG A O 1
ATOM 729 N N . LEU A 1 94 ? 12.289 -6.852 12.430 1.00 86.75 94 LEU A N 1
ATOM 730 C CA . LEU A 1 94 ? 12.463 -5.521 11.847 1.00 86.75 94 LEU A CA 1
ATOM 731 C C . LEU A 1 94 ? 13.957 -5.176 11.840 1.00 86.75 94 LEU A C 1
ATOM 733 O O . LEU A 1 94 ? 14.587 -5.189 12.893 1.00 86.75 94 LEU A O 1
ATOM 737 N N . GLN A 1 95 ? 14.512 -4.894 10.662 1.00 90.94 95 GLN A N 1
ATOM 738 C CA . GLN A 1 95 ? 15.918 -4.502 10.475 1.00 90.94 95 GLN A CA 1
ATOM 739 C C . GLN A 1 95 ? 16.016 -3.362 9.444 1.00 90.94 95 GLN A C 1
ATOM 741 O O . GLN A 1 95 ? 16.623 -3.516 8.382 1.00 90.94 95 GLN A O 1
ATOM 746 N N . PRO A 1 96 ? 15.351 -2.220 9.686 1.00 89.69 96 PRO A N 1
ATOM 747 C CA . PRO A 1 96 ? 15.323 -1.141 8.714 1.00 89.69 96 PRO A CA 1
ATOM 748 C C . PRO A 1 96 ? 16.693 -0.457 8.610 1.00 89.69 96 PRO A C 1
ATOM 750 O O . PRO A 1 96 ? 17.231 0.038 9.595 1.00 89.69 96 PRO A O 1
ATOM 753 N N . HIS A 1 97 ? 17.220 -0.367 7.392 1.00 90.19 97 HIS A N 1
ATOM 754 C CA . HIS A 1 97 ? 18.514 0.261 7.081 1.00 90.19 97 HIS A CA 1
ATOM 755 C C . HIS A 1 97 ? 18.363 1.552 6.257 1.00 90.19 97 HIS A C 1
ATOM 757 O O . HIS A 1 97 ? 19.345 2.201 5.918 1.00 90.19 97 HIS A O 1
ATOM 763 N N . THR A 1 98 ? 17.127 1.938 5.925 1.00 86.69 98 THR A N 1
ATOM 764 C CA . THR A 1 98 ? 16.813 3.175 5.199 1.00 86.69 98 THR A CA 1
ATOM 765 C C . THR A 1 98 ? 15.918 4.068 6.049 1.00 86.69 98 THR A C 1
ATOM 767 O O . THR A 1 98 ? 15.113 3.566 6.837 1.00 86.69 98 THR A O 1
ATOM 770 N N . LYS A 1 99 ? 15.975 5.393 5.845 1.00 85.75 99 LYS A N 1
ATOM 771 C CA . LYS A 1 99 ? 15.072 6.352 6.519 1.00 85.75 99 LYS A CA 1
ATOM 772 C C . LYS A 1 99 ? 13.595 5.987 6.310 1.00 85.75 99 LYS A C 1
ATOM 774 O O . LYS A 1 99 ? 12.802 6.011 7.248 1.00 85.75 99 LYS A O 1
ATOM 779 N N . LYS A 1 100 ? 13.236 5.579 5.084 1.00 79.50 100 LYS A N 1
ATOM 780 C CA . LYS A 1 100 ? 11.883 5.114 4.739 1.00 79.50 100 LYS A CA 1
ATOM 781 C C . LYS A 1 100 ? 11.518 3.846 5.515 1.00 79.50 100 LYS A C 1
ATOM 783 O O . LYS A 1 100 ? 10.439 3.787 6.093 1.00 79.50 100 LYS A O 1
ATOM 788 N N . GLY A 1 101 ? 12.412 2.858 5.570 1.00 84.44 101 GLY A N 1
ATOM 789 C CA . GLY A 1 101 ? 12.201 1.629 6.338 1.00 84.44 101 GLY A CA 1
ATOM 790 C C . GLY A 1 101 ? 12.046 1.884 7.840 1.00 84.44 101 GLY A C 1
ATOM 791 O O . GLY A 1 101 ? 11.179 1.283 8.468 1.00 84.44 101 GLY A O 1
ATOM 792 N N . GLN A 1 102 ? 12.835 2.802 8.407 1.00 88.38 102 GLN A N 1
ATOM 793 C CA . GLN A 1 102 ? 12.767 3.179 9.824 1.00 88.38 102 GLN A CA 1
ATOM 794 C C . GLN A 1 102 ? 11.427 3.846 10.156 1.00 88.38 102 GLN A C 1
ATOM 796 O O . GLN A 1 102 ? 10.794 3.492 11.150 1.00 88.38 102 GLN A O 1
ATOM 801 N N . LEU A 1 103 ? 10.952 4.748 9.290 1.00 84.75 103 LEU A N 1
ATOM 802 C CA . LEU A 1 103 ? 9.638 5.374 9.435 1.00 84.75 103 LEU A CA 1
ATOM 803 C C . LEU A 1 103 ? 8.507 4.335 9.402 1.00 84.75 103 LEU A C 1
ATOM 805 O O . LEU A 1 103 ? 7.661 4.328 10.296 1.00 84.75 103 LEU A O 1
ATOM 809 N N . TRP A 1 104 ? 8.515 3.423 8.422 1.00 85.06 104 TRP A N 1
ATOM 810 C CA . TRP A 1 104 ? 7.520 2.347 8.340 1.00 85.06 104 TRP A CA 1
ATOM 811 C C . TRP A 1 104 ? 7.560 1.421 9.558 1.00 85.06 104 TRP A C 1
ATOM 813 O O . TRP A 1 104 ? 6.508 1.062 10.084 1.00 85.06 104 TRP A O 1
ATOM 823 N N . ALA A 1 105 ? 8.756 1.065 10.040 1.00 87.50 105 ALA A N 1
ATOM 824 C CA . ALA A 1 105 ? 8.917 0.260 11.247 1.00 87.50 105 ALA A CA 1
ATOM 825 C C . ALA A 1 105 ? 8.271 0.940 12.463 1.00 87.50 105 ALA A C 1
ATOM 827 O O . ALA A 1 105 ? 7.473 0.311 13.161 1.00 87.50 105 ALA A O 1
ATOM 828 N N . ARG A 1 106 ? 8.548 2.234 12.665 1.00 87.44 106 ARG A N 1
ATOM 829 C CA . ARG A 1 106 ? 7.975 3.025 13.758 1.00 87.44 106 ARG A CA 1
ATOM 830 C C . ARG A 1 106 ? 6.448 3.091 13.674 1.00 87.44 106 ARG A C 1
ATOM 832 O O . ARG A 1 106 ? 5.770 2.769 14.646 1.00 87.44 106 ARG A O 1
ATOM 839 N N . MET A 1 107 ? 5.898 3.459 12.515 1.00 84.62 107 MET A N 1
ATOM 840 C CA . MET A 1 107 ? 4.445 3.566 12.320 1.00 84.62 107 MET A CA 1
ATOM 841 C C . MET A 1 107 ? 3.730 2.230 12.575 1.00 84.62 107 MET A C 1
ATOM 843 O O . MET A 1 107 ? 2.703 2.195 13.252 1.00 84.62 107 MET A O 1
ATOM 847 N N . SER A 1 108 ? 4.305 1.125 12.093 1.00 87.50 108 SER A N 1
ATOM 848 C CA . SER A 1 108 ? 3.760 -0.221 12.294 1.00 87.50 108 SER A CA 1
ATOM 849 C C . SER A 1 108 ? 3.788 -0.635 13.771 1.00 87.50 108 SER A C 1
ATOM 851 O O . SER A 1 108 ? 2.816 -1.183 14.296 1.00 87.50 108 SER A O 1
ATOM 853 N N . GLN A 1 109 ? 4.875 -0.325 14.488 1.00 89.38 109 GLN A N 1
ATOM 854 C CA . GLN A 1 109 ? 4.983 -0.570 15.929 1.00 89.38 109 GLN A CA 1
ATOM 855 C C . GLN A 1 109 ? 3.951 0.230 16.732 1.00 89.38 109 GLN A C 1
ATOM 857 O O . GLN A 1 109 ? 3.301 -0.335 17.614 1.00 89.38 109 GLN A O 1
ATOM 862 N N . GLU A 1 110 ? 3.767 1.514 16.417 1.00 87.06 110 GLU A N 1
ATOM 863 C CA . GLU A 1 110 ? 2.768 2.373 17.062 1.00 87.06 110 GLU A CA 1
ATOM 864 C C . GLU A 1 110 ? 1.343 1.850 16.838 1.00 87.06 110 GLU A C 1
ATOM 866 O O . GLU A 1 110 ? 0.549 1.775 17.782 1.00 87.06 110 GLU A O 1
ATOM 871 N N . LEU A 1 111 ? 1.033 1.419 15.613 1.00 83.81 111 LEU A N 1
ATOM 872 C CA . LEU A 1 111 ? -0.269 0.866 15.253 1.00 83.81 111 LEU A CA 1
ATOM 873 C C . LEU A 1 111 ? -0.555 -0.456 15.982 1.00 83.81 111 LEU A C 1
ATOM 875 O O . LEU A 1 111 ? -1.634 -0.638 16.550 1.00 83.81 111 LEU A O 1
ATOM 879 N N . LEU A 1 112 ? 0.432 -1.352 16.045 1.00 87.94 112 LEU A N 1
ATOM 880 C CA . LEU A 1 112 ? 0.334 -2.600 16.805 1.00 87.94 112 LEU A CA 1
ATOM 881 C C . LEU A 1 112 ? 0.207 -2.351 18.315 1.00 87.94 112 LEU A C 1
ATOM 883 O O . LEU A 1 112 ? -0.546 -3.051 18.991 1.00 87.94 112 LEU A O 1
ATOM 887 N N . ALA A 1 113 ? 0.907 -1.354 18.861 1.00 86.88 113 ALA A N 1
ATOM 888 C CA . ALA A 1 113 ? 0.769 -0.971 20.264 1.00 86.88 113 ALA A CA 1
ATOM 889 C C . ALA A 1 113 ? -0.629 -0.407 20.562 1.00 86.88 113 ALA A C 1
ATOM 891 O O . ALA A 1 113 ? -1.230 -0.743 21.582 1.00 86.88 113 ALA A O 1
ATOM 892 N N . ALA A 1 114 ? -1.184 0.411 19.663 1.00 82.94 114 ALA A N 1
ATOM 893 C CA . ALA A 1 114 ? -2.561 0.882 19.767 1.00 82.94 114 ALA A CA 1
ATOM 894 C C . ALA A 1 114 ? -3.569 -0.273 19.706 1.00 82.94 114 ALA A C 1
ATOM 896 O O . ALA A 1 114 ? -4.546 -0.266 20.458 1.0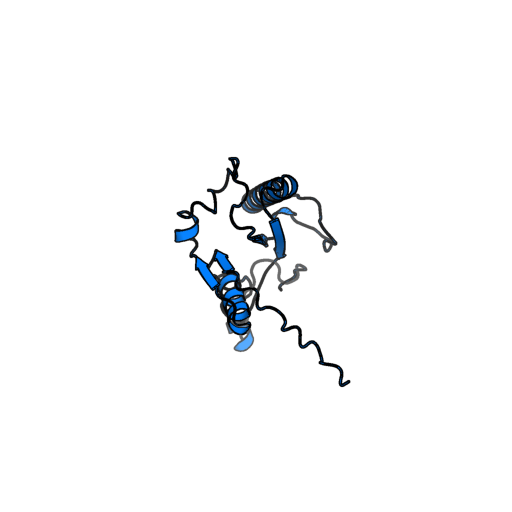0 82.94 114 ALA A O 1
ATOM 897 N N . HIS A 1 115 ? -3.313 -1.275 18.863 1.00 85.19 115 HIS A N 1
ATOM 898 C CA . HIS A 1 115 ? -4.153 -2.462 18.768 1.00 85.19 115 HIS A CA 1
ATOM 899 C C . HIS A 1 115 ? -4.144 -3.287 20.054 1.00 85.19 115 HIS A C 1
ATOM 901 O O . HIS A 1 115 ? -5.206 -3.553 20.613 1.00 85.19 115 HIS A O 1
ATOM 907 N N . ARG A 1 116 ? -2.952 -3.612 20.574 1.00 87.31 116 ARG A N 1
ATOM 908 C CA . ARG A 1 116 ? -2.794 -4.349 21.840 1.00 87.31 116 ARG A CA 1
ATOM 909 C C . ARG A 1 116 ? -3.434 -3.628 23.023 1.00 87.31 116 ARG A C 1
ATOM 911 O O . ARG A 1 116 ? -4.013 -4.267 23.888 1.00 87.31 116 ARG A O 1
ATOM 918 N N . ALA A 1 117 ? -3.387 -2.297 23.033 1.00 85.19 117 ALA A N 1
ATOM 919 C CA . ALA A 1 117 ? -4.049 -1.475 24.042 1.00 85.19 117 ALA A CA 1
ATOM 920 C C . ALA A 1 117 ? -5.581 -1.363 23.855 1.00 85.19 117 ALA A C 1
ATOM 922 O O . ALA A 1 117 ? -6.221 -0.567 24.540 1.00 85.19 117 ALA A O 1
ATOM 923 N N . GLY A 1 118 ? -6.178 -2.072 22.888 1.00 82.88 118 GLY A N 1
ATOM 924 C CA . GLY A 1 118 ? -7.616 -2.029 22.601 1.00 82.88 118 GLY A CA 1
ATOM 925 C C . GLY A 1 118 ? -8.108 -0.693 22.031 1.00 82.88 118 GLY A C 1
ATOM 926 O O . GLY A 1 118 ? -9.312 -0.434 22.008 1.00 82.88 118 GLY A O 1
ATOM 927 N N . ARG A 1 119 ? -7.196 0.177 21.577 1.00 79.31 119 ARG A N 1
ATOM 928 C CA . ARG A 1 119 ? -7.531 1.509 21.042 1.00 79.31 119 ARG A CA 1
ATOM 929 C C . ARG A 1 119 ? -7.985 1.448 19.585 1.00 79.31 119 ARG A C 1
ATOM 931 O O . ARG A 1 119 ? -8.785 2.279 19.162 1.00 79.31 119 ARG A O 1
ATOM 938 N N . VAL A 1 120 ? -7.510 0.455 18.832 1.00 79.12 120 VAL A N 1
ATOM 939 C CA . VAL A 1 120 ? -7.886 0.216 17.432 1.00 79.12 120 VAL A CA 1
ATOM 940 C C . VAL A 1 120 ? -8.054 -1.281 17.166 1.00 79.12 120 VAL A C 1
ATOM 942 O O . VAL A 1 120 ? -7.265 -2.096 17.632 1.00 79.12 120 VAL A O 1
ATOM 945 N N . GLN A 1 121 ? -9.071 -1.669 16.398 1.00 78.62 121 GLN A N 1
ATOM 946 C CA . GLN A 1 121 ? -9.116 -2.995 15.773 1.00 78.62 121 GLN A CA 1
ATOM 947 C C . GLN A 1 121 ? -8.496 -2.864 14.387 1.00 78.62 121 GLN A C 1
ATOM 949 O O . GLN A 1 121 ? -9.017 -2.093 13.579 1.00 78.62 121 GLN A O 1
ATOM 954 N N . VAL A 1 122 ? -7.391 -3.564 14.125 1.00 80.56 122 VAL A N 1
ATOM 955 C CA . VAL A 1 122 ? -6.646 -3.419 12.872 1.00 80.56 122 VAL A CA 1
ATOM 956 C C . VAL A 1 122 ? -6.241 -4.762 12.274 1.00 80.56 122 VAL A C 1
ATOM 958 O O . VAL A 1 122 ? -5.819 -5.658 12.997 1.00 80.56 122 VAL A O 1
ATOM 961 N N . ALA A 1 123 ? -6.340 -4.871 10.951 1.00 84.00 123 ALA A N 1
ATOM 962 C CA . ALA A 1 123 ? -5.673 -5.890 10.149 1.00 84.00 123 ALA A CA 1
ATOM 963 C C . ALA A 1 123 ? -4.564 -5.216 9.328 1.00 84.00 123 ALA A C 1
ATOM 965 O O . ALA A 1 123 ? -4.810 -4.181 8.710 1.00 84.00 123 ALA A O 1
ATOM 966 N N . ILE A 1 124 ? -3.350 -5.772 9.335 1.00 83.19 124 ILE A N 1
ATOM 967 C CA . ILE A 1 124 ? -2.193 -5.209 8.624 1.00 83.19 124 ILE A CA 1
ATOM 968 C C . ILE A 1 124 ? -1.768 -6.179 7.522 1.00 83.19 124 ILE A C 1
ATOM 970 O O . ILE A 1 124 ? -1.353 -7.299 7.812 1.00 83.19 124 ILE A O 1
ATOM 974 N N . GLY A 1 125 ? -1.853 -5.740 6.268 1.00 84.38 125 GLY A N 1
ATOM 975 C CA . GLY A 1 125 ? -1.289 -6.439 5.116 1.00 84.38 125 GLY A CA 1
ATOM 976 C C . GLY A 1 125 ? 0.055 -5.827 4.736 1.00 84.38 125 GLY A C 1
ATOM 977 O O . GLY A 1 125 ? 0.132 -4.623 4.505 1.00 84.38 125 GLY A O 1
ATOM 978 N N . ARG A 1 126 ? 1.114 -6.641 4.669 1.00 85.38 126 ARG A N 1
ATOM 979 C CA . ARG A 1 126 ? 2.450 -6.202 4.238 1.00 85.38 126 ARG A CA 1
ATOM 980 C C . ARG A 1 126 ? 2.744 -6.719 2.839 1.00 85.38 126 ARG A C 1
ATOM 982 O O . ARG A 1 126 ? 2.665 -7.923 2.604 1.00 85.38 126 ARG A O 1
ATOM 989 N N . VAL A 1 127 ? 3.079 -5.808 1.934 1.00 79.44 127 VAL A N 1
ATOM 990 C CA . VAL A 1 127 ? 3.327 -6.097 0.517 1.00 79.44 127 VAL A CA 1
ATOM 991 C C . VAL A 1 127 ? 4.686 -5.562 0.072 1.00 79.44 127 VAL A C 1
ATOM 993 O O . VAL A 1 127 ? 5.196 -4.589 0.632 1.00 79.44 127 VAL A O 1
ATOM 996 N N . CYS A 1 128 ? 5.295 -6.233 -0.903 1.00 74.38 128 CYS A N 1
ATOM 997 C CA . CYS A 1 128 ? 6.585 -5.850 -1.473 1.00 74.38 128 CYS A CA 1
ATOM 998 C C . CYS A 1 128 ? 6.364 -4.816 -2.579 1.00 74.38 128 CYS A C 1
ATOM 1000 O O . CYS A 1 128 ? 6.282 -3.614 -2.313 1.00 74.38 128 CYS A O 1
ATOM 1002 N N . ASP A 1 129 ? 6.168 -5.320 -3.788 1.00 78.62 129 ASP A N 1
ATOM 1003 C CA . ASP A 1 129 ? 5.958 -4.566 -5.006 1.00 78.62 129 ASP A CA 1
ATOM 1004 C C . ASP A 1 129 ? 4.669 -5.032 -5.642 1.00 78.62 129 ASP A C 1
ATOM 1006 O O . ASP A 1 129 ? 4.308 -6.201 -5.517 1.00 78.62 129 ASP A O 1
ATOM 1010 N N . TYR A 1 130 ? 4.010 -4.112 -6.334 1.00 76.12 130 TYR A N 1
ATOM 1011 C CA . TYR A 1 130 ? 2.773 -4.393 -7.035 1.00 76.12 130 TYR A CA 1
ATOM 1012 C C . TYR A 1 130 ? 2.849 -3.956 -8.483 1.00 76.12 130 TYR A C 1
ATOM 1014 O O . TYR A 1 130 ? 3.596 -3.040 -8.837 1.00 76.12 130 TYR A O 1
ATOM 1022 N N . PHE A 1 131 ? 2.052 -4.606 -9.318 1.00 81.44 131 PHE A N 1
ATOM 1023 C CA . PHE A 1 131 ? 1.837 -4.240 -10.708 1.00 81.44 131 PHE A CA 1
ATOM 1024 C C . PHE A 1 131 ? 0.377 -4.489 -11.088 1.00 81.44 131 PHE A C 1
ATOM 1026 O O . PHE A 1 131 ? -0.370 -5.129 -10.356 1.00 81.44 131 PHE A O 1
ATOM 1033 N N . GLY A 1 132 ? -0.043 -3.942 -12.225 1.00 75.94 132 GLY A N 1
ATOM 1034 C CA . GLY A 1 132 ? -1.402 -4.098 -12.728 1.00 75.94 132 GLY A CA 1
ATOM 1035 C C . GLY A 1 132 ? -2.013 -2.781 -13.194 1.00 75.94 132 GLY A C 1
ATOM 1036 O O . GLY A 1 132 ? -1.330 -1.748 -13.228 1.00 75.94 132 GLY A O 1
ATOM 1037 N N . PRO A 1 133 ? -3.303 -2.800 -13.571 1.00 72.88 133 PRO A N 1
ATOM 1038 C CA . PRO A 1 133 ? -3.997 -1.620 -14.064 1.00 72.88 133 PRO A CA 1
ATOM 1039 C C . PRO A 1 133 ? -3.845 -0.443 -13.097 1.00 72.88 133 PRO A C 1
ATOM 1041 O O . PRO A 1 133 ? -4.043 -0.588 -11.891 1.00 72.88 133 PRO A O 1
ATOM 1044 N N . ARG A 1 134 ? -3.500 0.734 -13.634 1.00 74.06 134 ARG A N 1
ATOM 1045 C CA . ARG A 1 134 ? -3.238 1.974 -12.874 1.00 74.06 134 ARG A CA 1
ATOM 1046 C C . ARG A 1 134 ? -1.955 1.963 -12.024 1.00 74.06 134 ARG A C 1
ATOM 1048 O O . ARG A 1 134 ? -1.723 2.924 -11.297 1.00 74.06 134 ARG A O 1
ATOM 1055 N N . GLY A 1 135 ? -1.113 0.929 -12.131 1.00 67.00 135 GLY A N 1
ATOM 1056 C CA . GLY A 1 135 ? 0.205 0.866 -11.488 1.00 67.00 135 GLY A CA 1
ATOM 1057 C C . GLY A 1 135 ? 1.198 1.893 -12.037 1.00 67.00 135 GLY A C 1
ATOM 1058 O O . GLY A 1 135 ? 1.904 2.511 -11.247 1.00 67.00 135 GLY A O 1
ATOM 1059 N N . GLY A 1 136 ? 1.194 2.116 -13.358 1.00 76.62 136 GLY A N 1
ATOM 1060 C CA . GLY A 1 136 ? 1.925 3.181 -14.065 1.00 76.62 136 GLY A CA 1
ATOM 1061 C C . GLY A 1 136 ? 3.297 3.533 -13.475 1.00 76.62 136 GLY A C 1
ATOM 1062 O O . GLY A 1 136 ? 4.099 2.655 -13.162 1.00 76.62 136 GLY A O 1
ATOM 1063 N N . THR A 1 137 ? 3.536 4.824 -13.240 1.00 68.19 137 THR A N 1
ATOM 1064 C CA . THR A 1 137 ? 4.768 5.358 -12.622 1.00 68.19 137 THR A CA 1
ATOM 1065 C C . THR A 1 137 ? 4.995 4.953 -11.163 1.00 68.19 137 THR A C 1
ATOM 1067 O O . THR A 1 137 ? 6.085 5.154 -10.634 1.00 68.19 137 THR A O 1
ATOM 1070 N N . GLN A 1 138 ? 3.977 4.421 -10.480 1.00 67.81 138 GLN A N 1
ATOM 1071 C CA . GLN A 1 138 ? 4.042 4.047 -9.063 1.00 67.81 138 GLN A CA 1
ATOM 1072 C C . GLN A 1 138 ? 4.450 2.581 -8.853 1.00 67.81 138 GLN A C 1
ATOM 1074 O O . GLN A 1 138 ? 4.676 2.163 -7.715 1.00 67.81 138 GLN A O 1
ATOM 1079 N N . SER A 1 139 ? 4.532 1.810 -9.940 1.00 77.31 139 SER A N 1
ATOM 1080 C CA . SER A 1 139 ? 5.003 0.431 -9.972 1.00 77.31 139 SER A CA 1
ATOM 1081 C C . SER A 1 139 ? 6.372 0.367 -10.639 1.00 77.31 139 SER A C 1
ATOM 1083 O O . SER A 1 139 ? 6.563 0.899 -11.731 1.00 77.31 139 SER A O 1
ATOM 1085 N N . ASN A 1 140 ? 7.306 -0.363 -10.026 1.00 73.81 140 ASN A N 1
ATOM 1086 C CA . ASN A 1 140 ? 8.629 -0.608 -10.605 1.00 73.81 140 ASN A CA 1
ATOM 1087 C C . ASN A 1 140 ? 8.563 -1.313 -11.973 1.00 73.81 140 ASN A C 1
ATOM 1089 O O . ASN A 1 140 ? 9.463 -1.132 -12.789 1.00 73.81 140 ASN A O 1
ATOM 1093 N N . LEU A 1 141 ? 7.494 -2.074 -12.237 1.00 79.12 141 LEU A N 1
ATOM 1094 C CA . LEU A 1 141 ? 7.266 -2.745 -13.519 1.00 79.12 141 LEU A CA 1
ATOM 1095 C C . LEU A 1 141 ? 6.290 -2.005 -14.436 1.00 79.12 141 LEU A C 1
ATOM 1097 O O . LEU A 1 141 ? 6.068 -2.472 -15.542 1.00 79.12 141 LEU A O 1
ATOM 1101 N N . GLY A 1 142 ? 5.684 -0.894 -14.011 1.00 79.50 142 GLY A N 1
ATOM 1102 C CA . GLY A 1 142 ? 4.616 -0.232 -14.763 1.00 79.50 142 GLY A CA 1
ATOM 1103 C C . GLY A 1 142 ? 5.084 0.345 -16.101 1.00 79.50 142 GLY A C 1
ATOM 1104 O O . GLY A 1 142 ? 5.287 -0.379 -17.073 1.00 79.50 142 GLY A O 1
ATOM 1105 N N . ASP A 1 143 ? 5.260 1.662 -16.180 1.00 79.81 143 ASP A N 1
ATOM 1106 C CA . ASP A 1 143 ? 5.478 2.326 -17.477 1.00 79.81 143 ASP A CA 1
ATOM 1107 C C . ASP A 1 143 ? 6.832 1.988 -18.131 1.00 79.81 143 ASP A C 1
ATOM 1109 O O . ASP A 1 143 ? 7.004 2.164 -19.335 1.00 79.81 143 ASP A O 1
ATOM 1113 N N . ARG A 1 144 ? 7.800 1.476 -17.356 1.00 75.38 144 ARG A N 1
ATOM 1114 C CA . ARG A 1 144 ? 9.158 1.168 -17.845 1.00 75.38 144 ARG A CA 1
ATOM 1115 C C . ARG A 1 144 ? 9.301 -0.220 -18.466 1.00 75.38 144 ARG A C 1
ATOM 1117 O O . ARG A 1 144 ? 10.256 -0.445 -19.211 1.00 75.38 144 ARG A O 1
ATOM 1124 N N . VAL A 1 145 ? 8.391 -1.143 -18.142 1.00 85.00 145 VAL A N 1
ATOM 1125 C CA . VAL A 1 145 ? 8.519 -2.554 -18.532 1.00 85.00 145 VAL A CA 1
ATOM 1126 C C . VAL A 1 145 ? 7.356 -2.993 -19.406 1.00 85.00 145 VAL A C 1
ATOM 1128 O O . VAL A 1 145 ? 7.590 -3.359 -20.556 1.00 85.00 145 VAL A O 1
ATOM 1131 N N . PHE A 1 146 ? 6.111 -2.921 -18.921 1.00 86.00 146 PHE A N 1
ATOM 1132 C CA . PHE A 1 146 ? 4.981 -3.502 -19.657 1.00 86.00 146 PHE A CA 1
ATOM 1133 C C . PHE A 1 146 ? 4.750 -2.894 -21.051 1.00 86.00 146 PHE A C 1
ATOM 1135 O O . PHE A 1 146 ? 4.595 -3.678 -21.987 1.00 86.00 146 PHE A O 1
ATOM 1142 N N . PRO A 1 147 ? 4.770 -1.561 -21.261 1.00 86.00 147 PRO A N 1
ATOM 1143 C CA . PRO A 1 147 ? 4.551 -1.000 -22.595 1.00 86.00 147 PRO A CA 1
ATOM 1144 C C . PRO A 1 147 ? 5.615 -1.429 -23.614 1.00 86.00 147 PRO A C 1
ATOM 1146 O O . PRO A 1 147 ? 5.283 -1.766 -24.747 1.00 86.00 147 PRO A O 1
ATOM 1149 N N . ALA A 1 148 ? 6.890 -1.447 -23.209 1.00 85.81 148 ALA A N 1
ATOM 1150 C CA . ALA A 1 148 ? 7.992 -1.855 -24.077 1.00 85.81 148 ALA A CA 1
ATOM 1151 C C . ALA A 1 148 ? 7.923 -3.354 -24.398 1.00 85.81 148 ALA A C 1
ATOM 1153 O O . ALA A 1 148 ? 7.982 -3.726 -25.568 1.00 85.81 148 ALA A O 1
ATOM 1154 N N . ALA A 1 149 ? 7.706 -4.195 -23.383 1.00 86.94 149 ALA A N 1
ATOM 1155 C CA . ALA A 1 149 ? 7.608 -5.642 -23.548 1.00 86.94 149 ALA A CA 1
ATOM 1156 C C . ALA A 1 149 ? 6.432 -6.049 -24.453 1.00 86.94 149 ALA A C 1
ATOM 1158 O O . ALA A 1 149 ? 6.611 -6.860 -25.357 1.00 86.94 149 ALA A O 1
ATOM 1159 N N . LEU A 1 150 ? 5.251 -5.443 -24.269 1.00 88.00 150 LEU A N 1
ATOM 1160 C CA . LEU A 1 150 ? 4.080 -5.689 -25.124 1.00 88.00 150 LEU A CA 1
ATOM 1161 C C . LEU A 1 150 ? 4.301 -5.236 -26.575 1.00 88.00 150 LEU A C 1
ATOM 1163 O O . LEU A 1 150 ? 3.714 -5.806 -27.489 1.00 88.00 150 LEU A O 1
ATOM 1167 N N . ALA A 1 151 ? 5.157 -4.236 -26.792 1.00 90.31 151 ALA A N 1
ATOM 1168 C CA . ALA A 1 151 ? 5.552 -3.766 -28.117 1.00 90.31 151 ALA A CA 1
ATOM 1169 C C . ALA A 1 151 ? 6.744 -4.539 -28.718 1.00 90.31 151 ALA A C 1
ATOM 1171 O O . ALA A 1 151 ? 7.253 -4.132 -29.763 1.00 90.31 151 ALA A O 1
ATOM 1172 N N . GLY A 1 152 ? 7.233 -5.599 -28.059 1.00 89.88 152 GLY A N 1
ATOM 1173 C CA . GLY A 1 152 ? 8.409 -6.361 -28.498 1.00 89.88 152 GLY A CA 1
ATOM 1174 C C . GLY A 1 152 ? 9.723 -5.574 -28.435 1.00 89.88 152 GLY A C 1
ATOM 1175 O O . GLY A 1 152 ? 10.674 -5.898 -29.143 1.00 89.88 152 GLY A O 1
ATOM 1176 N N . LYS A 1 153 ? 9.783 -4.513 -27.623 1.00 89.69 153 LYS A N 1
ATOM 1177 C CA . LYS A 1 153 ? 10.946 -3.630 -27.480 1.00 89.69 153 LYS A CA 1
ATOM 1178 C C . LYS A 1 153 ? 11.715 -3.932 -26.189 1.00 89.69 153 LYS A C 1
ATOM 1180 O O . LYS A 1 153 ? 11.107 -4.367 -25.208 1.00 89.69 153 LYS A O 1
ATOM 1185 N N . PRO A 1 154 ? 13.029 -3.643 -26.141 1.00 87.94 154 PRO A N 1
ATOM 1186 C CA . PRO A 1 154 ? 13.804 -3.736 -24.908 1.00 87.94 154 PRO A CA 1
ATOM 1187 C C . PRO A 1 154 ? 13.182 -2.908 -23.774 1.00 87.94 154 PRO A C 1
ATOM 1189 O O . PRO A 1 154 ? 12.867 -1.730 -23.952 1.00 87.94 154 PRO A O 1
ATOM 1192 N N . ALA A 1 155 ? 13.017 -3.532 -22.608 1.00 88.44 155 ALA A N 1
ATOM 1193 C CA . ALA A 1 155 ? 12.490 -2.912 -21.395 1.00 88.44 155 ALA A CA 1
ATOM 1194 C C . ALA A 1 155 ? 13.619 -2.503 -20.437 1.00 88.44 155 ALA A C 1
ATOM 1196 O O . ALA A 1 155 ? 14.680 -3.125 -20.405 1.00 88.44 155 ALA A O 1
ATOM 1197 N N . SER A 1 156 ? 13.377 -1.477 -19.617 1.00 83.94 156 SER A N 1
ATOM 1198 C CA . SER A 1 156 ? 14.325 -1.016 -18.596 1.00 83.94 156 SER A CA 1
ATOM 1199 C C . SER A 1 156 ? 13.805 -1.358 -17.204 1.00 83.94 156 SER A C 1
ATOM 1201 O O . SER A 1 156 ? 12.715 -0.930 -16.823 1.00 83.94 156 SER A O 1
ATOM 1203 N N . VAL A 1 157 ? 14.610 -2.083 -16.426 1.00 82.00 157 VAL A N 1
ATOM 1204 C CA . VAL A 1 157 ? 14.355 -2.353 -15.005 1.00 82.00 157 VAL A CA 1
ATOM 1205 C C . VAL A 1 157 ? 15.298 -1.538 -14.123 1.00 82.00 157 VAL A C 1
ATOM 1207 O O . VAL A 1 157 ? 16.404 -1.183 -14.529 1.00 82.00 157 VAL A O 1
ATOM 1210 N N . LEU A 1 158 ? 14.853 -1.218 -12.909 1.00 77.06 158 LEU A N 1
ATOM 1211 C CA . LEU A 1 158 ? 15.692 -0.566 -11.909 1.00 77.06 158 LEU A CA 1
ATOM 1212 C C . LEU A 1 158 ? 16.464 -1.628 -11.115 1.00 77.06 158 LEU A C 1
ATOM 1214 O O . LEU A 1 158 ? 15.850 -2.479 -10.478 1.00 77.06 158 LEU A O 1
ATOM 1218 N N . GLY A 1 159 ? 17.793 -1.524 -11.090 1.00 81.44 159 GLY A N 1
ATOM 1219 C CA . GLY A 1 159 ? 18.657 -2.447 -10.349 1.00 81.44 159 GLY A CA 1
ATOM 1220 C C . GLY A 1 159 ? 19.038 -3.694 -11.150 1.00 81.44 159 GLY A C 1
ATOM 1221 O O . GLY A 1 159 ? 18.978 -3.694 -12.376 1.00 81.44 159 GLY A O 1
ATOM 1222 N N . ASN A 1 160 ? 19.481 -4.737 -10.445 1.00 79.56 160 ASN A N 1
ATOM 1223 C CA . ASN A 1 160 ? 19.886 -5.995 -11.065 1.00 79.56 160 ASN A CA 1
ATOM 1224 C C . ASN A 1 160 ? 18.639 -6.832 -11.437 1.00 79.56 160 ASN A C 1
ATOM 1226 O O . ASN A 1 160 ? 17.923 -7.231 -10.515 1.00 79.56 160 ASN A O 1
ATOM 1230 N N . PRO A 1 161 ? 18.378 -7.125 -12.730 1.00 79.75 161 PRO A N 1
ATOM 1231 C CA . PRO A 1 161 ? 17.251 -7.967 -13.152 1.00 79.75 161 PRO A CA 1
ATOM 1232 C C . PRO A 1 161 ? 17.306 -9.387 -12.578 1.00 79.75 161 PRO A C 1
ATOM 1234 O O . PRO A 1 161 ? 16.260 -9.989 -12.349 1.00 79.75 161 PRO A O 1
ATOM 1237 N N . ASP A 1 162 ? 18.509 -9.901 -12.316 1.00 81.00 162 ASP A N 1
ATOM 1238 C CA . ASP A 1 162 ? 18.731 -11.263 -11.821 1.00 81.00 162 ASP A CA 1
ATOM 1239 C C . ASP A 1 162 ? 18.625 -11.354 -10.293 1.00 81.00 162 ASP A C 1
ATOM 1241 O O . ASP A 1 162 ? 18.709 -12.437 -9.705 1.00 81.00 162 ASP A O 1
ATOM 1245 N N . GLN A 1 163 ? 18.445 -10.219 -9.609 1.00 79.38 163 GLN A N 1
ATOM 1246 C CA . GLN A 1 163 ? 18.188 -10.233 -8.180 1.00 79.38 163 GLN A CA 1
ATOM 1247 C C . GLN A 1 163 ? 16.806 -10.836 -7.920 1.00 79.38 163 GLN A C 1
ATOM 1249 O O . GLN A 1 163 ? 15.787 -10.283 -8.330 1.00 79.38 163 GLN A O 1
ATOM 1254 N N . LEU A 1 164 ? 16.770 -11.945 -7.173 1.00 73.94 164 LEU A N 1
ATOM 1255 C CA . LEU A 1 164 ? 15.516 -12.577 -6.768 1.00 73.94 164 LEU A CA 1
ATOM 1256 C C . LEU A 1 164 ? 14.618 -11.570 -6.046 1.00 73.94 164 LEU A C 1
ATOM 1258 O O . LEU A 1 164 ? 14.940 -11.089 -4.956 1.00 73.94 164 LEU A O 1
ATOM 1262 N N . HIS A 1 165 ? 13.471 -11.293 -6.660 1.00 71.50 165 HIS A N 1
ATOM 1263 C CA . HIS A 1 165 ? 12.498 -10.330 -6.176 1.00 71.50 165 HIS A CA 1
ATOM 1264 C C . HIS A 1 165 ? 11.076 -10.809 -6.458 1.00 71.50 165 HIS A C 1
ATOM 1266 O O . HIS A 1 165 ? 10.830 -11.552 -7.404 1.00 71.50 165 HIS A O 1
ATOM 1272 N N . THR A 1 166 ? 10.121 -10.421 -5.615 1.00 69.00 166 THR A N 1
ATOM 1273 C CA . THR A 1 166 ? 8.713 -10.813 -5.774 1.00 69.00 166 THR A CA 1
ATOM 1274 C C . THR A 1 166 ? 7.853 -9.589 -6.052 1.00 69.00 166 THR A C 1
ATOM 1276 O O . THR A 1 166 ? 7.755 -8.695 -5.213 1.00 69.00 166 THR A O 1
ATOM 1279 N N . TYR A 1 167 ? 7.172 -9.613 -7.197 1.00 62.97 167 TYR A N 1
ATOM 1280 C CA . TYR A 1 167 ? 6.151 -8.650 -7.605 1.00 62.97 167 TYR A CA 1
ATOM 1281 C C . TYR A 1 167 ? 4.769 -9.313 -7.464 1.00 62.97 167 TYR A C 1
ATOM 1283 O O . TYR A 1 167 ? 4.613 -10.457 -7.894 1.00 62.97 167 TYR A O 1
ATOM 1291 N N . ARG A 1 168 ? 3.786 -8.656 -6.833 1.00 54.38 168 ARG A N 1
ATOM 1292 C CA . ARG A 1 168 ? 2.447 -9.219 -6.563 1.00 54.38 168 ARG A CA 1
ATOM 1293 C C . ARG A 1 168 ? 1.294 -8.265 -6.820 1.00 54.38 168 ARG A C 1
ATOM 1295 O O . ARG A 1 168 ? 1.373 -7.101 -6.384 1.00 54.38 168 ARG A O 1
#